Protein 7B1I (pdb70)

B-factor: mean 37.26, std 12.17, range [17.14, 82.19]

Structure (mmCIF, N/CA/C/O backbone):
data_7B1I
#
_entry.id   7B1I
#
_cell.length_a   29.783
_cell.length_b   53.782
_cell.length_c   98.026
_cell.angle_alpha   90.000
_cell.angle_beta   90.000
_cell.angle_gamma   90.000
#
_symmetry.space_group_name_H-M   'P 21 21 21'
#
loop_
_entity.id
_entity.type
_entity.pdbx_description
1 polymer 'OSIGBa0128P10.9 protein'
2 polymer 'AVR-Pik protein'
3 water water
#
loop_
_atom_site.group_PDB
_atom_site.id
_atom_site.type_symbol
_atom_site.label_atom_id
_atom_site.label_alt_id
_atom_site.label_comp_id
_atom_site.label_asym_id
_atom_site.label_entity_id
_atom_site.label_seq_id
_atom_site.pdbx_PDB_ins_code
_atom_site.Cartn_x
_atom_site.Cartn_y
_atom_site.Cartn_z
_atom_site.occupancy
_atom_site.B_iso_or_equiv
_atom_site.auth_seq_id
_atom_site.auth_comp_id
_atom_site.auth_asym_id
_atom_site.auth_atom_id
_atom_site.pdbx_PDB_model_num
ATOM 1 N N . PRO A 1 2 ? 45.839 -7.222 100.420 1.00 68.97 1 PRO B N 1
ATOM 2 C CA . PRO A 1 2 ? 46.857 -6.547 101.225 1.00 65.26 1 PRO B CA 1
ATOM 3 C C . PRO A 1 2 ? 46.394 -5.214 101.883 1.00 60.33 1 PRO B C 1
ATOM 4 O O . PRO A 1 2 ? 47.237 -4.348 102.182 1.00 60.71 1 PRO B O 1
ATOM 8 N N . LYS A 1 3 ? 45.088 -5.040 102.106 1.00 55.83 2 LYS B N 1
ATOM 9 C CA . LYS A 1 3 ? 44.556 -3.736 102.527 1.00 51.09 2 LYS B CA 1
ATOM 10 C C . LYS A 1 3 ? 45.032 -3.266 103.929 1.00 46.23 2 LYS B C 1
ATOM 11 O O . LYS A 1 3 ? 45.213 -4.069 104.851 1.00 41.65 2 LYS B O 1
ATOM 17 N N . GLN A 1 4 ? 45.197 -1.954 104.072 1.00 43.61 3 GLN B N 1
ATOM 18 C CA . GLN A 1 4 ? 45.683 -1.357 105.313 1.00 42.14 3 GLN B CA 1
ATOM 19 C C . GLN A 1 4 ? 44.755 -0.249 105.809 1.00 38.73 3 GLN B C 1
ATOM 20 O O . GLN A 1 4 ? 44.159 0.482 104.997 1.00 38.59 3 GLN B O 1
ATOM 26 N N . LYS A 1 5 ? 44.604 -0.152 107.138 1.00 36.41 4 LYS B N 1
ATOM 27 C CA . LYS A 1 5 ? 43.989 0.985 107.812 1.00 33.67 4 LYS B CA 1
ATOM 28 C C . LYS A 1 5 ? 45.124 1.730 108.482 1.00 32.36 4 LYS B C 1
ATOM 29 O O . LYS A 1 5 ? 45.844 1.135 109.271 1.00 31.23 4 LYS B O 1
ATOM 35 N N . ILE A 1 6 ? 45.334 3.002 108.122 1.00 30.16 5 ILE B N 1
ATOM 36 C CA . ILE A 1 6 ? 46.288 3.828 108.878 1.00 30.81 5 ILE B CA 1
ATOM 37 C C . ILE A 1 6 ? 45.533 5.010 109.430 1.00 28.70 5 ILE B C 1
ATOM 38 O O . ILE A 1 6 ? 44.644 5.511 108.773 1.00 29.61 5 ILE B O 1
ATOM 43 N N . VAL A 1 7 ? 45.856 5.406 110.646 1.00 27.91 6 VAL B N 1
ATOM 44 C CA . VAL A 1 7 ? 45.273 6.590 111.247 1.00 26.99 6 VAL B CA 1
ATOM 45 C C . VAL A 1 7 ? 46.388 7.618 111.415 1.00 27.51 6 VAL B C 1
ATOM 46 O O . VAL A 1 7 ? 47.463 7.325 111.962 1.00 27.67 6 VAL B O 1
ATOM 50 N N . ILE A 1 8 ? 46.121 8.837 110.951 1.00 27.67 7 ILE B N 1
ATOM 51 C CA . ILE A 1 8 ? 47.059 9.961 111.116 1.00 28.70 7 ILE B CA 1
ATOM 52 C C . ILE A 1 8 ? 46.374 11.077 111.870 1.00 29.05 7 ILE B C 1
ATOM 53 O O . ILE A 1 8 ? 45.350 11.583 111.428 1.00 28.88 7 ILE B O 1
ATOM 58 N N . LYS A 1 9 ? 46.939 11.463 113.000 1.00 30.60 8 LYS B N 1
ATOM 59 C CA . LYS A 1 9 ? 46.474 12.637 113.720 1.00 33.02 8 LYS B CA 1
ATOM 60 C C . LYS A 1 9 ? 46.997 13.902 113.046 1.00 34.70 8 LYS B C 1
ATOM 61 O O . LYS A 1 9 ? 48.172 14.002 112.726 1.00 36.05 8 LYS B O 1
ATOM 67 N N . VAL A 1 10 ? 46.108 14.859 112.845 1.00 35.77 9 VAL B N 1
ATOM 68 C CA . VAL A 1 10 ? 46.387 16.066 112.070 1.00 36.93 9 VAL B CA 1
ATOM 69 C C . VAL A 1 10 ? 45.696 17.235 112.763 1.00 39.54 9 VAL B C 1
ATOM 70 O O . VAL A 1 10 ? 44.488 17.218 112.992 1.00 38.75 9 VAL B O 1
ATOM 74 N N . SER A 1 11 ? 46.466 18.275 113.027 1.00 42.60 10 SER B N 1
ATOM 75 C CA . SER A 1 11 ? 45.934 19.533 113.527 1.00 46.66 10 SER B CA 1
ATOM 76 C C . SER A 1 11 ? 44.979 20.151 112.454 1.00 48.63 10 SER B C 1
ATOM 77 O O . SER A 1 11 ? 45.470 20.716 111.474 1.00 49.54 10 SER B O 1
ATOM 80 N N . MET A 1 12 ? 43.649 20.005 112.642 1.00 50.53 11 MET B N 1
ATOM 81 C CA . MET A 1 12 ? 42.598 20.449 111.669 1.00 53.35 11 MET B CA 1
ATOM 82 C C . MET A 1 12 ? 41.492 21.257 112.353 1.00 57.96 11 MET B C 1
ATOM 83 O O . MET A 1 12 ? 40.405 20.752 112.614 1.00 58.60 11 MET B O 1
ATOM 88 N N . PRO A 1 13 ? 41.755 22.526 112.638 1.00 63.54 12 PRO B N 1
ATOM 89 C CA . PRO A 1 13 ? 40.773 23.323 113.375 1.00 68.65 12 PRO B CA 1
ATOM 90 C C . PRO A 1 13 ? 39.749 24.164 112.540 1.00 73.68 12 PRO B C 1
ATOM 91 O O . PRO A 1 13 ? 38.930 24.832 113.140 1.00 77.76 12 PRO B O 1
ATOM 95 N N . CYS A 1 14 ? 39.806 24.150 111.207 1.00 75.69 13 CYS B N 1
ATOM 96 C CA . CYS A 1 14 ? 38.740 24.694 110.344 1.00 79.57 13 CYS B CA 1
ATOM 97 C C . CYS A 1 14 ? 37.989 23.540 109.641 1.00 79.19 13 CYS B C 1
ATOM 98 O O . CYS A 1 14 ? 37.439 23.709 108.542 1.00 82.19 13 CYS B O 1
ATOM 101 N N . SER A 1 17 ? 40.095 23.366 106.286 1.00 72.06 16 SER B N 1
ATOM 102 C CA . SER A 1 17 ? 41.405 22.794 106.611 1.00 68.18 16 SER B CA 1
ATOM 103 C C . SER A 1 17 ? 41.309 21.286 106.834 1.00 64.21 16 SER B C 1
ATOM 104 O O . SER A 1 17 ? 42.155 20.521 106.366 1.00 61.12 16 SER B O 1
ATOM 107 N N . ARG A 1 18 ? 40.285 20.853 107.553 1.00 63.30 17 ARG B N 1
ATOM 108 C CA . ARG A 1 18 ? 39.945 19.436 107.566 1.00 61.10 17 ARG B CA 1
ATOM 109 C C . ARG A 1 18 ? 39.566 18.993 106.157 1.00 60.19 17 ARG B C 1
ATOM 110 O O . ARG A 1 18 ? 40.039 17.979 105.658 1.00 56.62 17 ARG B O 1
ATOM 118 N N . SER A 1 19 ? 38.733 19.800 105.523 1.00 63.06 18 SER B N 1
ATOM 119 C CA . SER A 1 19 ? 38.452 19.700 104.097 1.00 64.14 18 SER B CA 1
ATOM 120 C C . SER A 1 19 ? 39.728 19.503 103.289 1.00 61.95 18 SER B C 1
ATOM 121 O O . SER A 1 19 ? 39.884 18.482 102.621 1.00 61.68 18 SER B O 1
ATOM 124 N N . LYS A 1 20 ? 40.649 20.451 103.402 1.00 60.66 19 LYS B N 1
ATOM 125 C CA . LYS A 1 20 ? 41.920 20.393 102.671 1.00 58.87 19 LYS B CA 1
ATOM 126 C C . LYS A 1 20 ? 42.775 19.140 102.952 1.00 53.44 19 LYS B C 1
ATOM 127 O O . LYS A 1 20 ? 43.371 18.568 102.033 1.00 51.92 19 LYS B O 1
ATOM 133 N N . ALA A 1 21 ? 42.862 18.755 104.223 1.00 48.77 20 ALA B N 1
ATOM 134 C CA . ALA A 1 21 ? 43.625 17.576 104.612 1.00 45.27 20 ALA B CA 1
ATOM 135 C C . ALA A 1 21 ? 43.004 16.359 103.977 1.00 44.11 20 ALA B C 1
ATOM 136 O O . ALA A 1 21 ? 43.707 15.545 103.408 1.00 41.76 20 ALA B O 1
ATOM 138 N N . MET A 1 22 ? 41.687 16.241 104.094 1.00 45.48 21 MET B N 1
ATOM 139 C CA . MET A 1 22 ? 40.985 15.121 103.493 1.00 46.80 21 MET B CA 1
ATOM 140 C C . MET A 1 22 ? 41.122 15.089 101.979 1.00 47.60 21 MET B C 1
ATOM 141 O O . MET A 1 22 ? 41.330 14.027 101.435 1.00 46.44 21 MET B O 1
ATOM 146 N N . LYS A 1 23 ? 41.068 16.248 101.322 1.00 49.79 22 LYS B N 1
ATOM 147 C CA . LYS A 1 23 ? 41.290 16.331 99.871 1.00 52.15 22 LYS B CA 1
ATOM 148 C C . LYS A 1 23 ? 42.678 15.814 99.461 1.00 50.59 22 LYS B C 1
ATOM 149 O O . LYS A 1 23 ? 42.816 15.015 98.535 1.00 50.91 22 LYS B O 1
ATOM 155 N N . LEU A 1 24 ? 43.700 16.282 100.158 1.00 48.91 23 LEU B N 1
ATOM 156 C CA . LEU A 1 24 ? 45.070 15.823 99.961 1.00 48.25 23 LEU B CA 1
ATOM 157 C C . LEU A 1 24 ? 45.230 14.305 100.141 1.00 45.58 23 LEU B C 1
ATOM 158 O O . LEU A 1 24 ? 45.954 13.671 99.388 1.00 45.87 23 LEU B O 1
ATOM 163 N N . VAL A 1 25 ? 44.615 13.721 101.172 1.00 42.17 24 VAL B N 1
ATOM 164 C CA . VAL A 1 25 ? 44.768 12.285 101.367 1.00 40.96 24 VAL B CA 1
ATOM 165 C C . VAL A 1 25 ? 43.979 11.464 100.309 1.00 42.23 24 VAL B C 1
ATOM 166 O O . VAL A 1 25 ? 44.526 10.519 99.735 1.00 41.55 24 VAL B O 1
ATOM 170 N N . VAL A 1 26 ? 42.716 11.831 100.054 1.00 44.00 25 VAL B N 1
ATOM 171 C CA . VAL A 1 26 ? 41.841 11.005 99.187 1.00 46.50 25 VAL B CA 1
ATOM 172 C C . VAL A 1 26 ? 4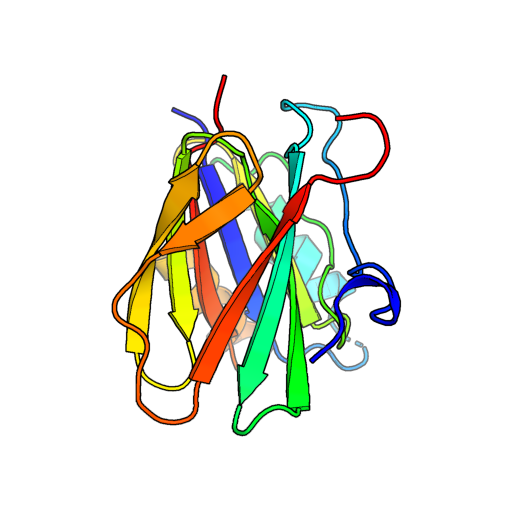2.342 10.976 97.750 1.00 49.03 25 VAL B C 1
ATOM 173 O O . VAL A 1 26 ? 41.998 10.078 96.981 1.00 51.53 25 VAL B O 1
ATOM 177 N N . MET A 1 27 ? 43.147 11.970 97.388 1.00 49.52 26 MET B N 1
ATOM 178 C CA . MET A 1 27 ? 43.837 11.992 96.100 1.00 52.39 26 MET B CA 1
ATOM 179 C C . MET A 1 27 ? 45.115 11.147 95.977 1.00 51.81 26 MET B C 1
ATOM 180 O O . MET A 1 27 ? 45.561 10.892 94.869 1.00 55.53 26 MET B O 1
ATOM 185 N N . ALA A 1 28 ? 45.744 10.770 97.085 1.00 48.53 27 ALA B N 1
ATOM 186 C CA . ALA A 1 28 ? 46.988 9.985 97.042 1.00 48.63 27 ALA B CA 1
ATOM 187 C C . ALA A 1 28 ? 46.807 8.590 96.449 1.00 50.04 27 ALA B C 1
ATOM 188 O O . ALA A 1 28 ? 45.769 7.948 96.633 1.00 48.73 27 ALA B O 1
ATOM 190 N N . SER A 1 29 ? 47.859 8.127 95.775 1.00 52.66 28 SER B N 1
ATOM 191 C CA . SER A 1 29 ? 47.949 6.755 95.252 1.00 54.26 28 SER B CA 1
ATOM 192 C C . SER A 1 29 ? 47.596 5.707 96.297 1.00 50.57 28 SER B C 1
ATOM 193 O O . SER A 1 29 ? 48.059 5.785 97.424 1.00 48.28 28 SER B O 1
ATOM 196 N N . GLY A 1 30 ? 46.789 4.727 95.916 1.00 51.17 29 GLY B N 1
ATOM 197 C CA . GLY A 1 30 ? 46.428 3.638 96.798 1.00 48.72 29 GLY B CA 1
ATOM 198 C C . GLY A 1 30 ? 45.298 3.905 97.772 1.00 45.21 29 GLY B C 1
ATOM 199 O O . GLY A 1 30 ? 44.761 2.951 98.360 1.00 44.21 29 GLY B O 1
ATOM 200 N N . VAL A 1 31 ? 44.901 5.165 97.947 1.00 43.61 30 VAL B N 1
ATOM 201 C CA . VAL A 1 31 ? 43.909 5.499 98.989 1.00 41.12 30 VAL B CA 1
ATOM 202 C C . VAL A 1 31 ? 42.514 5.228 98.431 1.00 43.12 30 VAL B C 1
ATOM 203 O O . VAL A 1 31 ? 42.182 5.642 97.327 1.00 45.91 30 VAL B O 1
ATOM 207 N N . SER A 1 32 ? 41.740 4.486 99.211 1.00 42.36 31 SER B N 1
ATOM 208 C CA . SER A 1 32 ? 40.333 4.172 98.894 1.00 45.09 31 SER B CA 1
ATOM 209 C C . SER A 1 32 ? 39.360 5.049 99.644 1.00 43.72 31 SER B C 1
ATOM 210 O O . SER A 1 32 ? 38.270 5.359 99.135 1.00 45.63 31 SER B O 1
ATOM 213 N N . SER A 1 33 ? 39.736 5.417 100.864 1.00 39.73 32 SER B N 1
ATOM 214 C CA . SER A 1 33 ? 38.851 6.212 101.648 1.00 39.25 32 SER B CA 1
ATOM 215 C C . SER A 1 33 ? 39.580 6.908 102.777 1.00 35.70 32 SER B C 1
ATOM 216 O O . SER A 1 33 ? 40.652 6.484 103.229 1.00 31.94 32 SER B O 1
ATOM 219 N N . VAL A 1 34 ? 39.032 8.056 103.136 1.00 36.51 33 VAL B N 1
ATOM 220 C CA . VAL A 1 34 ? 39.495 8.806 104.280 1.00 35.05 33 VAL B CA 1
ATOM 221 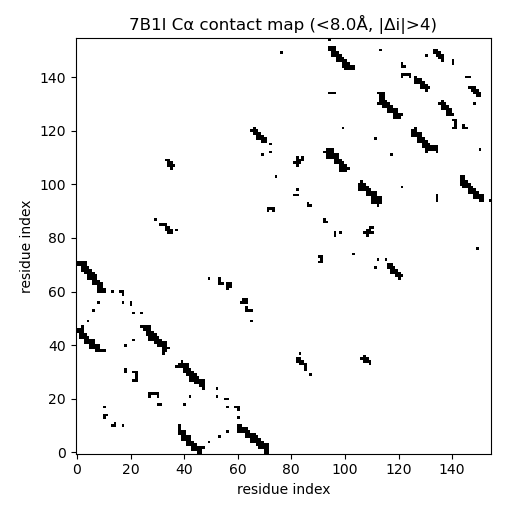C C . VAL A 1 34 ? 38.292 9.402 105.012 1.00 36.02 33 VAL B C 1
ATOM 222 O O . VAL A 1 34 ? 37.447 10.063 104.394 1.00 37.69 33 VAL B O 1
ATOM 226 N N . GLU A 1 35 ? 38.240 9.189 106.330 1.00 33.68 34 GLU B N 1
ATOM 227 C CA A GLU A 1 35 ? 37.195 9.797 107.154 0.50 34.85 34 GLU B CA 1
ATOM 228 C CA B GLU A 1 35 ? 37.171 9.665 107.218 0.50 34.99 34 GLU B CA 1
ATOM 229 C C . GLU A 1 35 ? 37.778 10.308 108.455 1.00 33.37 34 GLU B C 1
ATOM 230 O O . GLU A 1 35 ? 38.818 9.876 108.890 1.00 31.60 34 GLU B O 1
ATOM 241 N N . VAL A 1 36 ? 37.114 11.287 109.045 1.00 34.58 35 VAL B N 1
ATOM 242 C CA . VAL A 1 36 ? 37.609 11.896 110.282 1.00 34.79 35 VAL B CA 1
ATOM 243 C C . VAL A 1 36 ? 37.090 11.083 111.479 1.00 33.98 35 VAL B C 1
ATOM 244 O O . VAL A 1 36 ? 35.886 10.890 111.627 1.00 36.92 35 VAL B O 1
ATOM 248 N N . THR A 1 37 ? 37.989 10.624 112.345 1.00 30.40 36 THR B N 1
ATOM 249 C CA . THR A 1 37 ? 37.600 9.915 113.528 1.00 28.92 36 THR B CA 1
ATOM 250 C C . THR A 1 37 ? 38.260 10.572 114.762 1.00 27.79 36 THR B C 1
ATOM 251 O O . THR A 1 37 ? 38.910 11.609 114.655 1.00 28.09 36 THR B O 1
ATOM 255 N N . GLY A 1 38 ? 38.085 9.947 115.922 1.00 26.29 37 GLY B N 1
ATOM 256 C CA . GLY A 1 38 ? 38.748 10.329 117.161 1.00 25.67 37 GLY B CA 1
ATOM 257 C C . GLY A 1 38 ? 37.976 11.253 118.030 1.00 27.52 37 GLY B C 1
ATOM 258 O O . GLY A 1 38 ? 37.100 12.002 117.568 1.00 28.65 37 GLY B O 1
ATOM 259 N N . ASP A 1 39 ? 38.265 11.180 119.327 1.00 27.60 38 ASP B N 1
ATOM 260 C CA . ASP A 1 39 ? 37.537 11.976 120.268 1.00 30.79 38 ASP B CA 1
ATOM 261 C C . ASP A 1 39 ? 37.666 13.458 119.970 1.00 33.10 38 ASP B C 1
ATOM 262 O O . ASP A 1 39 ? 36.762 14.196 120.261 1.00 35.63 38 ASP B O 1
ATOM 267 N N . GLY A 1 40 ? 38.798 13.878 119.427 1.00 32.31 39 GLY B N 1
ATOM 268 C CA . GLY A 1 40 ? 38.984 15.281 119.095 1.00 35.27 39 GLY B CA 1
ATOM 269 C C . GLY A 1 40 ? 38.649 15.618 117.646 1.00 35.52 39 GLY B C 1
ATOM 270 O O . GLY A 1 40 ? 38.902 16.748 117.229 1.00 36.70 39 GLY B O 1
ATOM 271 N N . LYS A 1 41 ? 38.094 14.655 116.898 1.00 34.18 40 LYS B N 1
ATOM 272 C CA . LYS A 1 41 ? 37.775 14.803 115.479 1.00 35.07 40 LYS B CA 1
ATOM 273 C C . LYS A 1 41 ? 38.996 15.280 114.714 1.00 35.46 40 LYS B C 1
ATOM 274 O O . LYS A 1 41 ? 38.913 16.208 113.886 1.00 36.96 40 LYS B O 1
ATOM 280 N N . ASP A 1 42 ? 40.149 14.682 115.018 1.00 34.80 41 ASP B N 1
ATOM 281 C CA . ASP A 1 42 ? 41.409 15.108 114.415 1.00 35.90 41 ASP B CA 1
ATOM 282 C C . ASP A 1 42 ? 42.295 13.969 113.979 1.00 35.28 41 ASP B C 1
ATOM 283 O O . ASP A 1 42 ? 43.490 14.174 113.748 1.00 36.75 41 ASP B O 1
ATOM 288 N N . ARG A 1 43 ? 41.719 12.784 113.859 1.00 34.43 42 ARG B N 1
ATOM 289 C CA . ARG A 1 43 ? 42.425 11.627 113.342 1.00 34.29 42 ARG B CA 1
ATOM 290 C C . ARG A 1 43 ? 41.858 11.309 111.971 1.00 34.24 42 ARG B C 1
ATOM 291 O O . ARG A 1 43 ? 40.651 11.036 111.876 1.00 38.32 42 ARG B O 1
ATOM 299 N N . LEU A 1 44 ? 42.684 11.296 110.936 1.00 31.11 43 LEU B N 1
ATOM 300 C CA . LEU A 1 44 ? 42.240 10.814 109.652 1.00 29.83 43 LEU B CA 1
ATOM 301 C C . LEU A 1 44 ? 42.404 9.312 109.557 1.00 27.60 43 LEU B C 1
ATOM 302 O O . LEU A 1 44 ? 43.519 8.808 109.691 1.00 25.25 43 LEU B O 1
ATOM 307 N N . GLN A 1 45 ? 41.297 8.616 109.296 1.00 27.01 44 GLN B N 1
ATOM 308 C CA . GLN A 1 45 ? 41.294 7.151 109.187 1.00 25.92 44 GLN B CA 1
ATOM 309 C C . GLN A 1 45 ? 41.350 6.875 107.700 1.00 26.62 44 GLN B C 1
ATOM 310 O O . GLN A 1 45 ? 40.423 7.210 106.970 1.00 28.03 44 GLN B O 1
ATOM 316 N N . VAL A 1 46 ? 42.476 6.345 107.255 1.00 25.91 45 VAL B N 1
ATOM 317 C CA . VAL A 1 46 ? 42.780 6.208 105.832 1.00 27.33 45 VAL B CA 1
ATOM 318 C C . VAL A 1 46 ? 42.817 4.732 105.495 1.00 28.31 45 VAL B C 1
ATOM 319 O O . VAL A 1 46 ? 43.540 3.957 106.153 1.00 28.16 45 VAL B O 1
ATOM 323 N N . VAL A 1 47 ? 42.062 4.324 104.471 1.00 31.21 46 VAL B N 1
ATOM 324 C CA . VAL A 1 47 ? 41.996 2.932 104.074 1.00 32.67 46 VAL B CA 1
ATOM 325 C C . VAL A 1 47 ? 42.470 2.837 102.644 1.00 35.60 46 VAL B C 1
ATOM 326 O O . VAL A 1 47 ? 42.083 3.655 101.823 1.00 37.60 46 VAL B O 1
ATOM 330 N N . GLY A 1 48 ? 43.326 1.860 102.353 1.00 36.76 47 GLY B N 1
ATOM 331 C CA . GLY A 1 48 ? 43.769 1.657 100.983 1.00 40.52 47 GLY B CA 1
ATOM 332 C C . GLY A 1 48 ? 44.719 0.504 100.753 1.00 43.03 47 GLY B C 1
ATOM 333 O O . GLY A 1 48 ? 45.025 -0.272 101.645 1.00 41.04 47 GLY B O 1
ATOM 334 N N . ASP A 1 49 ? 45.178 0.409 99.529 1.00 46.97 48 ASP B N 1
ATOM 335 C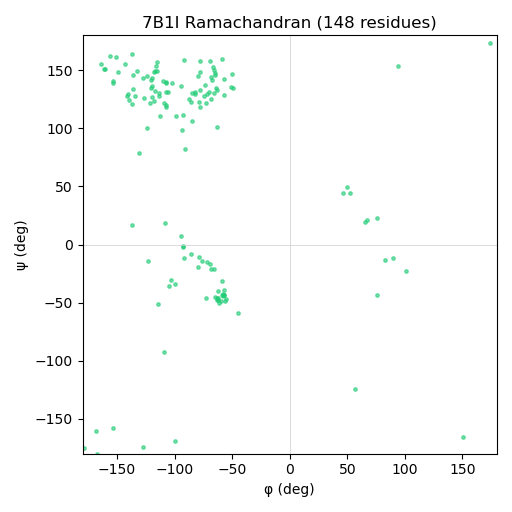 CA . ASP A 1 49 ? 46.135 -0.595 99.143 1.00 52.05 48 ASP B CA 1
ATOM 336 C C . ASP A 1 49 ? 47.406 0.117 98.679 1.00 54.61 48 ASP B C 1
ATOM 337 O O . ASP A 1 49 ? 47.334 0.935 97.768 1.00 57.32 48 ASP B O 1
ATOM 342 N N . GLY A 1 50 ? 48.556 -0.188 99.283 1.00 55.24 49 GLY B N 1
ATOM 343 C CA . GLY A 1 50 ? 49.848 0.429 98.894 1.00 57.11 49 GLY B CA 1
ATOM 344 C C . GLY A 1 50 ? 50.021 1.870 99.386 1.00 55.08 49 GLY B C 1
ATOM 345 O O . GLY A 1 50 ? 50.795 2.639 98.824 1.00 57.65 49 GLY B O 1
ATOM 346 N N . VAL A 1 51 ? 49.312 2.246 100.431 1.00 50.34 50 VAL B N 1
ATOM 347 C CA . VAL A 1 51 ? 49.398 3.604 100.943 1.00 49.88 50 VAL B CA 1
ATOM 348 C C . VAL A 1 51 ? 50.771 3.850 101.598 1.00 49.36 50 VAL B C 1
ATOM 349 O O . VAL A 1 51 ? 51.232 3.080 102.434 1.00 48.82 50 VAL B O 1
ATOM 353 N N . ASP A 1 52 ? 51.390 4.957 101.229 1.00 49.01 51 ASP B N 1
ATOM 354 C CA . ASP A 1 52 ? 52.653 5.363 101.821 1.00 47.73 51 ASP B CA 1
ATOM 355 C C . ASP A 1 52 ? 52.412 6.322 102.986 1.00 43.30 51 ASP B C 1
ATOM 356 O O . ASP A 1 52 ? 52.220 7.523 102.791 1.00 41.57 51 ASP B O 1
ATOM 361 N N . ALA A 1 53 ? 52.428 5.802 104.220 1.00 40.55 52 ALA B N 1
ATOM 362 C CA . ALA A 1 53 ? 52.159 6.668 105.392 1.00 38.50 52 ALA B CA 1
ATOM 363 C C . ALA A 1 53 ? 53.097 7.856 105.522 1.00 39.17 52 ALA B C 1
ATOM 364 O O . ALA A 1 53 ? 52.673 8.983 105.810 1.00 37.63 52 ALA B O 1
ATOM 366 N N . ALA A 1 54 ? 54.380 7.588 105.305 1.00 41.38 53 ALA B N 1
ATOM 367 C CA . ALA A 1 54 ? 55.431 8.576 105.428 1.00 43.05 53 ALA B CA 1
ATOM 368 C C . ALA A 1 54 ? 55.178 9.718 104.499 1.00 43.95 53 ALA B C 1
ATOM 369 O O . ALA A 1 54 ? 55.361 10.905 104.852 1.00 44.02 53 ALA B O 1
ATOM 371 N N . CYS A 1 55 ? 54.789 9.366 103.281 1.00 44.13 54 CYS B N 1
ATOM 372 C CA . CYS A 1 55 ? 54.495 10.370 102.278 1.00 44.72 54 CYS B CA 1
ATOM 373 C C . CYS A 1 55 ? 53.312 11.229 102.734 1.00 41.74 54 CYS B C 1
ATOM 374 O O . CYS A 1 55 ? 53.356 12.452 102.657 1.00 42.15 54 CYS B O 1
ATOM 377 N N . LEU A 1 56 ? 52.269 10.575 103.216 1.00 39.12 55 LEU B N 1
ATOM 378 C CA . LEU A 1 56 ? 51.090 11.287 103.656 1.00 37.95 55 LEU B CA 1
ATOM 379 C C . LEU A 1 56 ? 51.427 12.205 104.800 1.00 37.55 55 LEU B C 1
ATOM 380 O O . LEU A 1 56 ? 51.133 13.396 104.745 1.00 37.43 55 LEU B O 1
ATOM 385 N N . VAL A 1 57 ? 52.104 11.666 105.814 1.00 37.48 56 VAL B N 1
ATOM 386 C CA . VAL A 1 57 ? 52.493 12.513 106.941 1.00 38.16 56 VAL B CA 1
ATOM 387 C C . VAL A 1 57 ? 53.301 13.738 106.468 1.00 40.60 56 VAL B C 1
ATOM 388 O O . VAL A 1 57 ? 53.037 14.876 106.871 1.00 40.83 56 VAL B O 1
ATOM 392 N N . THR A 1 58 ? 54.278 13.497 105.611 1.00 42.75 57 THR B N 1
ATOM 393 C CA . THR A 1 58 ? 55.094 14.578 105.068 1.00 46.25 57 THR B CA 1
ATOM 394 C C . THR A 1 58 ? 54.267 15.665 104.370 1.00 47.26 57 THR B C 1
ATOM 395 O O . THR A 1 58 ? 54.463 16.863 104.619 1.00 49.24 57 THR B O 1
ATOM 399 N N . CYS A 1 59 ? 53.360 15.253 103.485 1.00 47.04 58 CYS B N 1
ATOM 400 C CA . CYS A 1 59 ? 52.536 16.224 102.752 1.00 48.21 58 CYS B CA 1
ATOM 401 C C . CYS A 1 59 ? 51.616 17.000 103.684 1.00 46.04 58 CYS B C 1
ATOM 402 O O . CYS A 1 59 ? 51.504 18.210 103.577 1.00 45.82 58 CYS B O 1
ATOM 405 N N . LEU A 1 60 ? 50.972 16.277 104.599 1.00 43.21 59 LEU B N 1
ATOM 406 C CA . LEU A 1 60 ? 50.115 16.920 105.607 1.00 42.95 59 LEU B CA 1
ATOM 407 C C . LEU A 1 60 ? 50.883 17.955 106.435 1.00 45.13 59 LEU B C 1
ATOM 408 O O . LEU A 1 60 ? 50.347 19.013 106.704 1.00 46.55 59 LEU B O 1
ATOM 413 N N . ARG A 1 61 ? 52.140 17.676 106.788 1.00 47.31 60 ARG B N 1
ATOM 414 C CA . ARG A 1 61 ? 52.997 18.663 107.471 1.00 50.47 60 ARG B CA 1
ATOM 415 C C . ARG A 1 61 ? 53.247 19.878 106.631 1.00 53.67 60 ARG B C 1
ATOM 416 O O . ARG A 1 61 ? 53.141 21.008 107.129 1.00 56.91 60 ARG B O 1
ATOM 424 N N . LYS A 1 62 ? 53.608 19.661 105.370 1.00 53.72 61 LYS B N 1
ATOM 425 C CA . LYS A 1 62 ? 53.841 20.762 104.454 1.00 56.6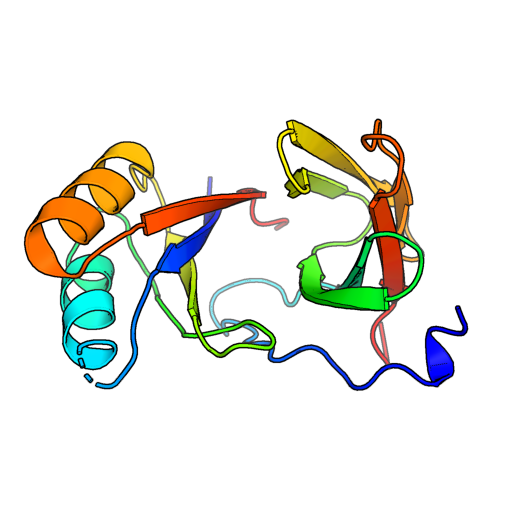1 61 LYS B CA 1
ATOM 426 C C . LYS A 1 62 ? 52.631 21.668 104.292 1.00 57.72 61 LYS B C 1
ATOM 427 O O . LYS A 1 62 ? 52.765 22.887 104.262 1.00 59.75 61 LYS B O 1
ATOM 433 N N . LYS A 1 63 ? 51.459 21.057 104.146 1.00 56.10 62 LYS B N 1
ATOM 434 C CA . LYS A 1 63 ? 50.287 21.759 103.636 1.00 57.52 62 LYS B CA 1
ATOM 435 C C . LYS A 1 63 ? 49.269 22.142 104.712 1.00 56.55 62 LYS B C 1
ATOM 436 O O . LYS A 1 63 ? 48.639 23.173 104.583 1.00 57.93 62 LYS B O 1
ATOM 442 N N . ILE A 1 64 ? 49.149 21.363 105.789 1.00 53.49 63 ILE B N 1
ATOM 443 C CA . ILE A 1 64 ? 48.070 21.576 106.787 1.00 53.48 63 ILE B CA 1
ATOM 444 C C . ILE A 1 64 ? 48.582 22.012 108.158 1.00 54.26 63 ILE B C 1
ATOM 445 O O . ILE A 1 64 ? 48.103 22.982 108.725 1.00 56.75 63 ILE B O 1
ATOM 450 N N . GLY A 1 65 ? 49.538 21.287 108.703 1.00 53.10 64 GLY B N 1
ATOM 451 C CA . GLY A 1 65 ? 50.121 21.620 110.006 1.00 54.96 64 GLY B CA 1
ATOM 452 C C . GLY A 1 65 ? 50.555 20.293 110.592 1.00 53.16 64 GLY B C 1
ATOM 453 O O . GLY A 1 65 ? 50.613 19.305 109.882 1.00 52.29 64 GLY B O 1
ATOM 454 N N . HIS A 1 66 ? 50.850 20.243 111.876 1.00 53.76 65 HIS B N 1
ATOM 455 C CA . HIS A 1 66 ? 51.444 19.051 112.448 1.00 52.83 65 HIS B CA 1
ATOM 456 C C . HIS A 1 66 ? 50.642 17.799 112.073 1.00 47.32 65 HIS B C 1
ATOM 457 O O . HIS A 1 66 ? 49.405 17.802 112.109 1.00 45.27 65 HIS B O 1
ATOM 464 N N . ALA A 1 67 ? 51.357 16.754 111.681 1.00 44.00 66 ALA B N 1
ATOM 465 C CA . ALA A 1 67 ? 50.759 15.452 111.400 1.00 40.73 66 ALA B CA 1
ATOM 466 C C . ALA A 1 67 ? 51.622 14.365 112.015 1.00 39.91 66 ALA B C 1
ATOM 467 O O . ALA A 1 67 ? 52.841 14.508 112.111 1.00 41.06 66 ALA B O 1
ATOM 469 N N . GLU A 1 68 ? 50.997 13.299 112.475 1.00 37.99 67 GLU B N 1
ATOM 470 C CA . GLU A 1 68 ? 51.753 12.153 112.924 1.00 39.08 67 GLU B CA 1
ATOM 471 C C . GLU A 1 68 ? 50.958 10.857 112.792 1.00 35.54 67 GLU B C 1
ATOM 472 O O . GLU A 1 68 ? 49.759 10.800 113.079 1.00 33.94 67 GLU B O 1
ATOM 478 N N . LEU A 1 69 ? 51.655 9.810 112.394 1.00 34.51 68 LEU B N 1
ATOM 479 C CA . LEU A 1 69 ? 51.048 8.504 112.228 1.00 32.30 68 LEU B CA 1
ATOM 480 C C . LEU A 1 69 ? 50.801 7.930 113.646 1.00 31.32 68 LEU B C 1
ATOM 481 O O . LEU A 1 69 ? 51.700 7.982 114.480 1.00 34.24 68 LEU B O 1
ATOM 486 N N . VAL A 1 70 ? 49.594 7.489 113.935 1.00 29.52 69 VAL B N 1
ATOM 487 C CA . VAL A 1 70 ? 49.266 6.963 115.290 1.00 29.79 69 VAL B CA 1
ATOM 488 C C . VAL A 1 70 ? 48.727 5.529 115.323 1.00 28.98 69 VAL B C 1
ATOM 489 O O . VAL A 1 70 ? 48.642 4.946 116.394 1.00 28.30 69 VAL B O 1
ATOM 493 N N . GLN A 1 71 ? 48.321 4.959 114.191 1.00 28.50 70 GLN B N 1
ATOM 494 C CA . GLN A 1 71 ? 47.795 3.585 114.182 1.00 28.32 70 GLN B CA 1
ATOM 495 C C . GLN A 1 71 ? 48.015 2.941 112.789 1.00 28.04 70 GLN B C 1
ATOM 496 O O . GLN A 1 71 ? 47.879 3.615 111.768 1.00 27.12 70 GLN B O 1
ATOM 502 N N . VAL A 1 72 ? 48.413 1.673 112.784 1.00 27.27 71 VAL B N 1
ATOM 503 C CA . VAL A 1 72 ? 48.579 0.893 111.576 1.00 27.84 71 VAL B CA 1
ATOM 504 C C . VAL A 1 72 ? 47.975 -0.470 111.881 1.00 28.25 71 VAL B C 1
ATOM 505 O O . VAL A 1 72 ? 48.429 -1.190 112.803 1.00 28.18 71 VAL B O 1
ATOM 509 N N . GLU A 1 73 ? 46.985 -0.823 111.082 1.00 27.51 72 GLU B N 1
ATOM 510 C CA . GLU A 1 73 ? 46.272 -2.089 111.239 1.00 26.97 72 GLU B CA 1
ATOM 511 C C . GLU A 1 73 ? 46.020 -2.657 109.868 1.00 28.18 72 GLU B C 1
ATOM 512 O O . GLU A 1 73 ? 45.401 -2.010 109.007 1.00 28.09 72 GLU B O 1
ATOM 518 N N . GLU A 1 74 ? 46.475 -3.876 109.662 1.00 29.09 73 GLU B N 1
ATOM 519 C CA . GLU A 1 74 ? 46.146 -4.598 108.453 1.00 31.09 73 GLU B CA 1
ATOM 520 C C . GLU A 1 74 ? 44.642 -4.896 108.492 1.00 29.71 73 GLU B C 1
ATOM 521 O O . GLU A 1 74 ? 44.082 -5.174 109.564 1.00 27.75 73 GLU B O 1
ATOM 527 N N . VAL A 1 75 ? 43.978 -4.807 107.337 1.00 30.33 74 VAL B N 1
ATOM 528 C CA . VAL A 1 75 ? 42.523 -5.101 107.281 1.00 30.42 74 VAL B CA 1
ATOM 529 C C . VAL A 1 75 ? 42.346 -6.578 107.418 1.00 31.74 74 VAL B C 1
ATOM 530 O O . VAL A 1 75 ? 42.933 -7.302 106.675 1.00 33.32 74 VAL B O 1
ATOM 534 N N . LYS A 1 76 ? 41.596 -7.034 108.427 1.00 31.06 75 LYS B N 1
ATOM 535 C CA . LYS A 1 76 ? 41.334 -8.452 108.575 1.00 33.69 75 LYS B CA 1
ATOM 536 C C . LYS A 1 76 ? 40.214 -8.843 107.575 1.00 37.57 75 LYS B C 1
ATOM 537 O O . LYS A 1 76 ? 39.127 -8.265 107.624 1.00 37.27 75 LYS B O 1
ATOM 543 N N . GLU A 1 77 ? 40.489 -9.797 106.707 1.00 42.65 76 GLU B N 1
ATOM 544 C CA . GLU A 1 77 ? 39.534 -10.252 105.650 1.00 48.08 76 GLU B CA 1
ATOM 545 C C . GLU A 1 77 ? 38.757 -11.495 106.054 1.00 49.46 76 GLU B C 1
ATOM 546 O O . GLU A 1 77 ? 39.060 -12.089 107.082 1.00 49.56 76 GLU B O 1
ATOM 552 N N . ILE B 2 14 ? 38.324 2.579 136.242 1.00 59.03 33 ILE C N 1
ATOM 553 C CA . ILE B 2 14 ? 37.937 2.382 134.819 1.00 53.97 33 ILE C CA 1
ATOM 554 C C . ILE B 2 14 ? 36.866 1.307 134.659 1.00 55.16 33 ILE C C 1
ATOM 555 O O . ILE B 2 14 ? 37.144 0.110 134.784 1.00 56.93 33 ILE C O 1
ATOM 560 N N . AS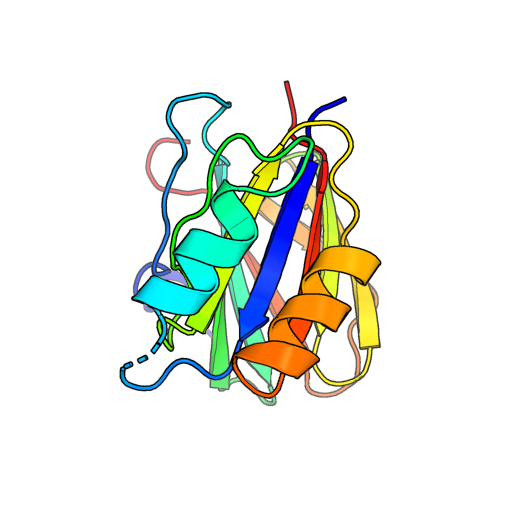P B 2 15 ? 35.654 1.768 134.354 1.00 54.29 34 ASP C N 1
ATOM 561 C CA . ASP B 2 15 ? 34.540 0.940 133.932 1.00 51.91 34 ASP C CA 1
ATOM 562 C C . ASP B 2 15 ? 34.268 1.306 132.486 1.00 45.57 34 ASP C C 1
ATOM 563 O O . ASP B 2 15 ? 33.794 2.423 132.199 1.00 42.26 34 ASP C O 1
ATOM 568 N N . LEU B 2 16 ? 34.561 0.374 131.576 1.00 41.66 35 LEU C N 1
ATOM 569 C CA . LEU B 2 16 ? 34.329 0.630 130.162 1.00 38.11 35 LEU C CA 1
ATOM 570 C C . LEU B 2 16 ? 32.836 0.693 129.821 1.00 39.12 35 LEU C C 1
ATOM 571 O O . LEU B 2 16 ? 32.489 1.176 128.758 1.00 36.29 35 LEU C O 1
ATOM 576 N N . SER B 2 17 ? 31.966 0.186 130.689 1.00 41.18 36 SER C N 1
ATOM 577 C CA . SER B 2 17 ? 30.533 0.269 130.412 1.00 43.64 36 SER C CA 1
ATOM 578 C C . SER B 2 17 ? 30.060 1.744 130.497 1.00 44.33 36 SER C C 1
ATOM 579 O O . SER B 2 17 ? 29.051 2.098 129.893 1.00 46.42 36 SER C O 1
ATOM 582 N N . ARG B 2 18 ? 30.814 2.601 131.198 1.00 44.27 37 ARG C N 1
ATOM 583 C CA . ARG B 2 18 ? 30.511 4.026 131.330 1.00 44.96 37 ARG C CA 1
ATOM 584 C C . ARG B 2 18 ? 31.200 4.915 130.280 1.00 41.30 37 ARG C C 1
ATOM 585 O O . ARG B 2 18 ? 30.975 6.129 130.260 1.00 43.40 37 ARG C O 1
ATOM 593 N N . GLU B 2 19 ? 32.011 4.338 129.400 1.00 36.31 38 GLU C N 1
ATOM 594 C CA . GLU B 2 19 ? 32.700 5.110 128.383 1.00 34.02 38 GLU C CA 1
ATOM 595 C C . GLU B 2 19 ? 31.801 5.317 127.163 1.00 32.94 38 GLU C C 1
ATOM 596 O O . GLU B 2 19 ? 31.236 4.360 126.650 1.00 31.73 38 GLU C O 1
ATOM 602 N N . ARG B 2 20 ? 31.673 6.554 126.697 1.00 32.55 39 ARG C N 1
ATOM 603 C CA . ARG B 2 20 ? 30.901 6.803 125.508 1.00 33.04 39 ARG C CA 1
ATOM 604 C C . ARG B 2 20 ? 31.615 6.131 124.339 1.00 28.86 39 ARG C C 1
ATOM 605 O O . ARG B 2 20 ? 32.832 6.003 124.327 1.00 26.69 39 ARG C O 1
ATOM 613 N N . ASP B 2 21 ? 30.856 5.710 123.350 1.00 27.77 40 ASP C N 1
ATOM 614 C CA . ASP B 2 21 ? 31.461 5.148 122.137 1.00 26.48 40 ASP C CA 1
ATOM 615 C C . ASP B 2 21 ? 32.563 6.033 121.553 1.00 25.03 40 ASP C C 1
ATOM 616 O O . ASP B 2 21 ? 32.478 7.230 121.562 1.00 25.13 40 ASP C O 1
ATOM 621 N N . PRO B 2 22 ? 33.554 5.430 120.968 1.00 25.11 41 PRO C N 1
ATOM 622 C CA . PRO B 2 22 ? 34.445 6.209 120.118 1.00 24.83 41 PRO C CA 1
ATOM 623 C C . PRO B 2 22 ? 33.693 6.887 118.981 1.00 25.92 41 PRO C C 1
ATOM 624 O O . PRO B 2 22 ? 32.570 6.501 118.655 1.00 24.71 41 PRO C O 1
ATOM 628 N N . ASN B 2 23 ? 34.337 7.925 118.430 1.00 27.19 42 ASN C N 1
ATOM 629 C CA A ASN B 2 23 ? 33.906 8.572 117.198 0.75 28.92 42 ASN C CA 1
ATOM 630 C CA B ASN B 2 23 ? 33.894 8.560 117.180 0.25 29.04 42 ASN C CA 1
ATOM 631 C C . ASN B 2 23 ? 34.392 7.722 116.002 1.00 29.87 42 ASN C C 1
ATOM 632 O O . ASN B 2 23 ? 35.403 8.065 115.330 1.00 32.44 42 ASN C O 1
ATOM 641 N N . PHE B 2 24 ? 33.676 6.637 115.739 1.00 28.86 43 PHE C N 1
ATOM 642 C CA . PHE B 2 24 ? 34.047 5.656 114.716 1.00 27.97 43 PHE C CA 1
ATOM 643 C C . PHE B 2 24 ? 33.439 5.935 113.357 1.00 29.69 43 PHE C C 1
ATOM 644 O O . PHE B 2 24 ? 32.401 6.554 113.259 1.00 29.34 43 PHE C O 1
ATOM 652 N N . PHE B 2 25 ? 34.073 5.373 112.329 1.00 29.47 44 PHE C N 1
ATOM 653 C CA A PHE B 2 25 ? 33.506 5.298 110.971 0.50 31.55 44 PHE C CA 1
ATOM 654 C CA B PHE B 2 25 ? 33.493 5.297 110.985 0.50 31.89 44 PHE C CA 1
ATOM 655 C C . PHE B 2 25 ? 33.834 3.933 110.422 1.00 31.50 44 PHE C C 1
ATOM 656 O O . PHE B 2 25 ? 35.000 3.648 110.114 1.00 30.49 44 PHE C O 1
ATOM 671 N N . ASP B 2 26 ? 32.808 3.099 110.286 1.00 31.70 45 ASP C N 1
ATOM 672 C CA . ASP B 2 26 ? 32.996 1.787 109.741 1.00 32.13 45 ASP C CA 1
ATOM 673 C C . ASP B 2 26 ? 32.933 1.879 108.227 1.00 35.33 45 ASP C C 1
ATOM 674 O O . ASP B 2 26 ? 31.837 1.974 107.672 1.00 36.50 45 ASP C O 1
ATOM 679 N N . ASN B 2 27 ? 34.077 1.769 107.544 1.00 36.88 46 ASN C N 1
ATOM 680 C CA . ASN B 2 27 ? 34.053 1.846 106.078 1.00 42.15 46 ASN C CA 1
ATOM 681 C C . ASN B 2 27 ? 33.271 0.689 105.540 1.00 43.55 46 ASN C C 1
ATOM 682 O O . ASN B 2 27 ? 33.524 -0.443 105.918 1.00 40.86 46 ASN C O 1
ATOM 687 N N . ALA B 2 28 ? 32.390 0.971 104.590 1.00 47.94 47 ALA C N 1
ATOM 688 C CA . ALA B 2 28 ? 31.518 -0.048 104.003 1.00 50.04 47 ALA C CA 1
ATOM 689 C C . ALA B 2 28 ? 32.250 -1.020 103.090 1.00 52.87 47 ALA C C 1
ATOM 690 O O . ALA B 2 28 ? 31.710 -2.075 102.788 1.00 51.67 47 ALA C O 1
ATOM 692 N N . ASP B 2 29 ? 33.476 -0.671 102.675 1.00 55.43 48 ASP C N 1
ATOM 693 C CA . ASP B 2 29 ? 34.261 -1.497 101.703 1.00 58.45 48 ASP C CA 1
ATOM 694 C C . ASP B 2 29 ? 35.069 -2.625 102.370 1.00 54.09 48 ASP C C 1
ATOM 695 O O . ASP B 2 29 ? 35.629 -3.467 101.681 1.00 54.21 48 ASP C O 1
ATOM 700 N N . ILE B 2 30 ? 35.121 -2.641 103.702 1.00 47.12 49 ILE C N 1
ATOM 701 C CA . ILE B 2 30 ? 35.895 -3.653 104.409 1.00 44.88 49 ILE C CA 1
ATOM 702 C C . ILE B 2 30 ? 35.106 -4.174 105.592 1.00 41.98 49 ILE C C 1
ATOM 703 O O . ILE B 2 30 ? 34.145 -3.520 106.017 1.00 40.89 49 ILE C O 1
ATOM 708 N N . PRO B 2 31 ? 35.516 -5.326 106.152 1.00 39.99 50 PRO C N 1
ATOM 709 C CA . PRO B 2 31 ? 34.816 -5.840 107.319 1.00 37.71 50 PRO C CA 1
ATOM 710 C C . PRO B 2 31 ? 34.793 -4.846 108.462 1.00 34.44 50 PRO C C 1
ATOM 711 O O . PRO B 2 31 ? 35.739 -4.086 108.661 1.00 32.82 50 PRO C O 1
ATOM 715 N N . VAL B 2 32 ? 33.677 -4.817 109.172 1.00 33.28 51 VAL C N 1
ATOM 716 C CA . VAL B 2 32 ? 33.500 -4.000 110.368 1.00 31.44 51 VAL C CA 1
ATOM 717 C C . VAL B 2 32 ? 34.386 -4.529 111.511 1.00 29.58 51 VAL C C 1
ATOM 718 O O . VAL B 2 32 ? 34.302 -5.703 111.817 1.00 30.40 51 VAL C O 1
ATOM 722 N N . PRO B 2 33 ? 35.262 -3.670 112.124 1.00 27.01 52 PRO C N 1
ATOM 723 C CA . PRO B 2 33 ? 36.023 -4.150 113.277 1.00 25.70 52 PRO C CA 1
ATOM 724 C C . PRO B 2 33 ? 35.118 -4.404 114.490 1.00 24.97 52 PRO C C 1
ATOM 725 O O . PRO B 2 33 ? 34.156 -3.685 114.718 1.00 26.23 52 PRO C O 1
ATOM 729 N N . GLU B 2 34 ? 35.439 -5.429 115.254 1.00 24.66 53 GLU C N 1
ATOM 730 C CA . GLU B 2 34 ? 34.543 -5.975 116.296 1.00 25.46 53 GLU C CA 1
ATOM 731 C C . GLU B 2 34 ? 34.804 -5.320 117.654 1.00 24.18 53 GLU C C 1
ATOM 732 O O . GLU B 2 34 ? 34.027 -5.520 118.569 1.00 24.19 53 GLU C O 1
ATOM 738 N N . CYS B 2 35 ? 35.899 -4.569 117.777 1.00 23.11 54 CYS C N 1
ATOM 739 C CA . CYS B 2 35 ? 36.339 -4.040 119.067 1.00 23.86 54 CYS C CA 1
ATOM 740 C C . CYS B 2 35 ? 36.337 -2.514 119.082 1.00 23.38 54 CYS C C 1
ATOM 741 O O . CYS B 2 35 ? 36.555 -1.865 118.067 1.00 22.77 54 CYS C O 1
ATOM 744 N N . PHE B 2 36 ? 36.067 -1.987 120.270 1.00 22.44 55 PHE C N 1
ATOM 745 C CA . PHE B 2 36 ? 36.346 -0.638 120.621 1.00 20.94 55 PHE C CA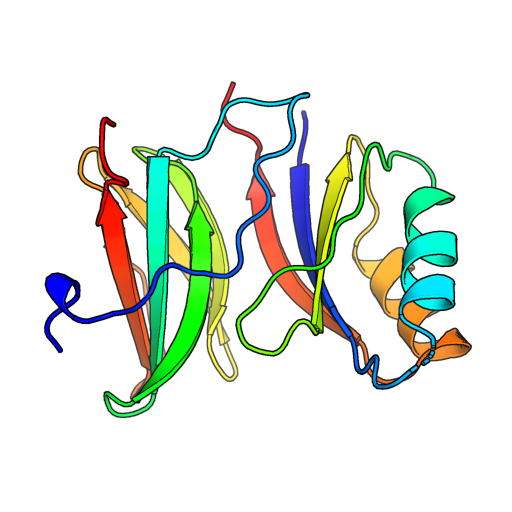 1
ATOM 746 C C . PHE B 2 36 ? 37.614 -0.719 121.489 1.00 22.16 55 PHE C C 1
ATOM 747 O O . PHE B 2 36 ? 37.779 -1.675 122.329 1.00 22.53 55 PHE C O 1
ATOM 755 N N . TRP B 2 37 ? 38.524 0.226 121.269 1.00 20.90 56 TRP C N 1
ATOM 756 C CA . TRP B 2 37 ? 39.632 0.435 122.181 1.00 19.70 56 TRP C CA 1
ATOM 757 C C . TRP B 2 37 ? 39.528 1.828 122.796 1.00 19.73 56 TRP C C 1
ATOM 758 O O . TRP B 2 37 ? 39.058 2.756 122.160 1.00 19.30 56 TRP C O 1
ATOM 769 N N . PHE B 2 38 ? 40.027 1.944 124.033 1.00 19.75 57 PHE C N 1
ATOM 770 C CA . PHE B 2 38 ? 40.025 3.180 124.791 1.00 20.20 57 PHE C CA 1
ATOM 771 C C . PHE B 2 38 ? 41.424 3.305 125.385 1.00 21.10 57 PHE C C 1
ATOM 772 O O . PHE B 2 38 ? 41.915 2.338 126.024 1.00 21.22 57 PHE C O 1
ATOM 780 N N . MET B 2 39 ? 42.071 4.454 125.179 1.00 20.18 58 MET C N 1
ATOM 781 C CA . MET B 2 39 ? 43.445 4.736 125.684 1.00 20.42 58 MET C CA 1
ATOM 782 C C . MET B 2 39 ? 43.368 5.710 126.818 1.00 21.11 58 MET C C 1
ATOM 783 O O . MET B 2 39 ? 42.707 6.774 126.689 1.00 22.10 58 MET C O 1
ATOM 788 N N . PHE B 2 40 ? 44.051 5.378 127.902 1.00 21.25 59 PHE C N 1
ATOM 789 C CA . PHE B 2 40 ? 44.101 6.175 129.086 1.00 22.87 59 PHE C CA 1
ATOM 790 C C . PHE B 2 40 ? 45.530 6.503 129.466 1.00 23.01 59 PHE C C 1
ATOM 791 O O . PHE B 2 40 ? 46.442 5.690 129.301 1.00 22.22 59 PHE C O 1
ATOM 799 N N . LYS B 2 41 ? 45.716 7.695 130.007 1.00 24.37 60 LYS C N 1
ATOM 800 C CA . LYS B 2 41 ? 46.930 8.046 130.700 1.00 26.17 60 LYS C CA 1
ATOM 801 C C . LYS B 2 41 ? 46.525 8.377 132.095 1.00 28.70 60 LYS C C 1
ATOM 802 O O . LYS B 2 41 ? 45.654 9.265 132.305 1.00 29.38 60 LYS C O 1
ATOM 808 N N . ASN B 2 42 ? 47.186 7.726 133.064 1.00 30.32 61 ASN C N 1
ATOM 809 C CA . ASN B 2 42 ? 46.839 7.895 134.481 1.00 33.94 61 ASN C CA 1
ATOM 810 C C . ASN B 2 42 ? 45.305 7.806 134.733 1.00 33.96 61 ASN C C 1
ATOM 811 O O . ASN B 2 42 ? 44.751 8.602 135.481 1.00 35.40 61 ASN C O 1
ATOM 816 N N . ASN B 2 43 ? 44.675 6.814 134.097 1.00 32.14 62 ASN C N 1
ATOM 817 C CA . ASN B 2 43 ? 43.236 6.512 134.202 1.00 33.66 62 ASN C CA 1
ATOM 818 C C . ASN B 2 43 ? 42.275 7.570 133.658 1.00 33.45 62 ASN C C 1
ATOM 819 O O . ASN B 2 43 ? 41.092 7.554 134.006 1.00 35.40 62 ASN C O 1
ATOM 824 N N . VAL B 2 44 ? 42.740 8.472 132.807 1.00 31.71 63 VAL C N 1
ATOM 825 C CA . VAL B 2 44 ? 41.869 9.472 132.187 1.00 31.15 63 VAL C CA 1
ATOM 826 C C . VAL B 2 44 ? 41.912 9.204 130.712 1.00 27.85 63 VAL C C 1
ATOM 827 O O . VAL B 2 44 ? 42.988 9.058 130.145 1.00 26.24 63 VAL C O 1
ATOM 831 N N . ARG B 2 45 ? 40.744 9.165 130.099 1.00 26.99 64 ARG C N 1
ATOM 832 C CA . ARG B 2 45 ? 40.632 8.795 128.710 1.00 25.63 64 ARG C CA 1
ATOM 833 C C . ARG B 2 45 ? 41.302 9.842 127.817 1.00 25.51 64 ARG C C 1
ATOM 834 O O . ARG B 2 45 ? 40.975 11.021 127.942 1.00 26.52 64 ARG C O 1
ATOM 842 N N . GLN B 2 46 ? 42.155 9.403 126.913 1.00 23.67 65 GLN C N 1
ATOM 843 C CA . GLN B 2 46 ? 42.803 10.284 125.957 1.00 24.90 65 GLN C CA 1
ATOM 844 C C . GLN B 2 46 ? 42.231 10.178 124.564 1.00 24.19 65 GLN C C 1
ATOM 845 O O . GLN B 2 46 ? 42.196 11.182 123.812 1.00 24.78 65 GLN C O 1
ATOM 851 N N . ASP B 2 47 ? 41.847 8.978 124.189 1.00 23.11 66 ASP C N 1
ATOM 852 C CA . ASP B 2 47 ? 41.229 8.761 122.892 1.00 22.74 66 ASP C CA 1
ATOM 853 C C . ASP B 2 47 ? 40.602 7.389 122.821 1.00 21.74 66 ASP C C 1
ATOM 854 O O . ASP B 2 47 ? 40.661 6.635 123.807 1.00 20.78 66 ASP C O 1
ATOM 859 N N . ALA B 2 48 ? 39.998 7.050 121.682 1.00 21.04 67 ALA C N 1
ATOM 860 C CA . ALA B 2 48 ? 39.311 5.792 121.542 1.00 20.61 67 ALA C CA 1
ATOM 861 C C . ALA B 2 48 ? 39.070 5.511 120.076 1.00 20.93 67 ALA C C 1
ATOM 862 O O . ALA B 2 48 ? 38.991 6.445 119.258 1.00 20.02 67 ALA C O 1
ATOM 864 N N . GLY B 2 49 ? 38.922 4.228 119.752 1.00 19.14 68 GLY C N 1
ATOM 865 C CA . GLY B 2 49 ? 38.689 3.861 118.364 1.00 20.67 68 GLY C CA 1
ATOM 866 C C . GLY B 2 49 ? 38.270 2.433 118.204 1.00 20.30 68 GLY C C 1
ATOM 867 O O . GLY B 2 49 ? 37.747 1.809 119.167 1.00 20.89 68 GLY C O 1
ATOM 868 N N . THR B 2 50 ? 38.441 1.928 116.971 1.00 20.57 69 THR C N 1
ATOM 869 C CA . THR B 2 50 ? 38.080 0.587 116.640 1.00 20.72 69 THR C CA 1
ATOM 870 C C . THR B 2 50 ? 39.305 -0.246 116.243 1.00 22.22 69 THR C C 1
ATOM 871 O O . THR B 2 50 ? 40.346 0.247 115.766 1.00 19.91 69 THR C O 1
ATOM 875 N N . CYS B 2 51 ? 39.159 -1.535 116.465 1.00 22.03 70 CYS C N 1
ATOM 876 C CA . CYS B 2 51 ? 40.160 -2.506 115.953 1.00 23.27 70 CYS C CA 1
ATOM 877 C C . CYS B 2 51 ? 39.540 -3.882 115.802 1.00 23.31 70 CYS C C 1
ATOM 878 O O . CYS B 2 51 ? 38.453 -4.123 116.324 1.00 24.16 70 CYS C O 1
ATOM 881 N N . TYR B 2 52 ? 40.183 -4.752 115.027 1.00 22.93 71 TYR C N 1
ATOM 882 C CA . TYR B 2 52 ? 39.665 -6.108 114.864 1.00 23.92 71 TYR C CA 1
ATOM 883 C C . TYR B 2 52 ? 39.997 -7.011 116.088 1.00 23.22 71 TYR C C 1
ATOM 884 O O . TYR B 2 52 ? 41.005 -6.858 116.708 1.00 22.49 71 TYR C O 1
ATOM 893 N N . SER B 2 53 ? 39.095 -7.953 116.360 1.00 24.06 72 SER C N 1
ATOM 894 C CA . SER B 2 53 ? 39.311 -9.039 117.295 1.00 25.31 72 SER C CA 1
ATOM 895 C C . SER B 2 53 ? 40.179 -10.138 116.665 1.00 27.08 72 SER C C 1
ATOM 896 O O . SER B 2 53 ? 40.224 -10.316 115.441 1.00 28.46 72 SER C O 1
ATOM 899 N N . SER B 2 54 ? 40.800 -10.916 117.536 1.00 28.33 73 SER C N 1
ATOM 900 C CA . SER B 2 54 ? 41.685 -12.038 117.165 1.00 30.53 73 SER C CA 1
ATOM 901 C C . SER B 2 54 ? 42.722 -11.571 116.117 1.00 30.28 73 SER C C 1
ATOM 902 O O . SER B 2 54 ? 42.853 -12.123 115.021 1.00 30.73 73 SER C O 1
ATOM 905 N N . TRP B 2 55 ? 43.347 -10.456 116.446 1.00 28.08 74 TRP C N 1
ATOM 906 C CA . TRP B 2 55 ? 44.141 -9.714 115.456 1.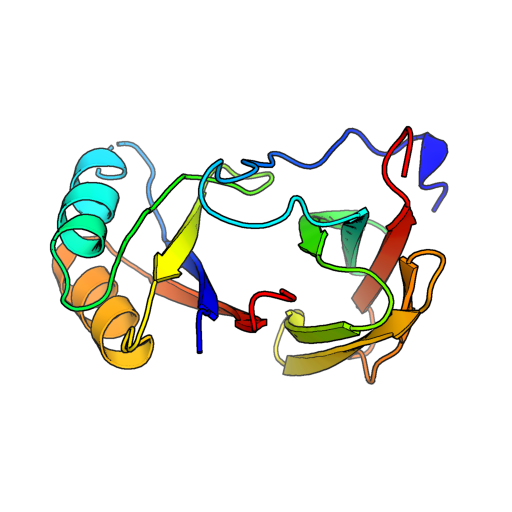00 28.67 74 TRP C CA 1
ATOM 907 C C . TRP B 2 55 ? 45.219 -8.929 116.192 1.00 28.05 74 TRP C C 1
ATOM 908 O O . TRP B 2 55 ? 45.619 -9.295 117.327 1.00 28.48 74 TRP C O 1
ATOM 919 N N . LYS B 2 56 ? 45.720 -7.878 115.535 1.00 28.12 75 LYS C N 1
ATOM 920 C CA . LYS B 2 56 ? 46.879 -7.152 115.974 1.00 28.70 75 LYS C CA 1
ATOM 921 C C . LYS B 2 56 ? 46.872 -5.786 115.296 1.00 27.67 75 LYS C C 1
ATOM 922 O O . LYS B 2 56 ? 46.394 -5.636 114.169 1.00 27.23 75 LYS C O 1
ATOM 928 N N . MET B 2 57 ? 47.453 -4.838 115.972 1.00 27.09 76 MET C N 1
ATOM 929 C CA . MET B 2 57 ? 47.709 -3.524 115.378 1.00 28.53 76 MET C CA 1
ATOM 930 C C . MET B 2 57 ? 48.922 -2.910 116.007 1.00 28.51 76 MET C C 1
ATOM 931 O O . MET B 2 57 ? 49.359 -3.330 117.090 1.00 27.11 76 MET C O 1
ATOM 936 N N . ASP B 2 58 ? 49.478 -1.918 115.320 1.00 28.78 77 ASP C N 1
ATOM 937 C CA . ASP B 2 58 ? 50.483 -1.086 115.903 1.00 28.74 77 ASP C CA 1
ATOM 938 C C . ASP B 2 58 ? 49.875 0.258 116.220 1.00 27.35 77 ASP C C 1
ATOM 939 O O . ASP B 2 58 ? 49.173 0.831 115.389 1.00 26.15 77 ASP C O 1
ATOM 944 N N . LYS B 2 59 ? 50.117 0.714 117.440 1.00 26.49 78 LYS C N 1
ATOM 945 C CA . LYS B 2 59 ? 49.517 1.916 117.968 1.00 26.53 78 LYS C CA 1
ATOM 946 C C . LYS B 2 59 ? 50.528 2.807 118.713 1.00 26.95 78 LYS C C 1
ATOM 947 O O . LYS B 2 59 ? 51.312 2.303 119.528 1.00 25.40 78 LYS C O 1
ATOM 953 N N . LYS B 2 60 ? 50.501 4.128 118.434 1.00 26.86 79 LYS C N 1
ATOM 954 C CA . LYS B 2 60 ? 51.313 5.122 119.135 1.00 28.13 79 LYS C CA 1
ATOM 955 C C . LYS B 2 60 ? 50.646 5.373 120.445 1.00 25.97 79 LYS C C 1
ATOM 956 O O . LYS B 2 60 ? 49.503 5.816 120.458 1.00 26.29 79 LYS C O 1
ATOM 962 N N . VAL B 2 61 ? 51.316 5.089 121.553 1.00 25.46 80 VAL C N 1
ATOM 963 C CA . VAL B 2 61 ? 50.709 5.199 122.906 1.00 23.55 80 VAL C CA 1
ATOM 964 C C . VAL B 2 61 ? 51.604 6.114 123.653 1.00 24.92 80 VAL C C 1
ATOM 965 O O . VAL B 2 61 ? 52.692 5.742 124.053 1.00 26.22 80 VAL C O 1
ATOM 969 N N . GLY B 2 62 ? 51.188 7.375 123.765 1.00 26.19 81 GLY C N 1
ATOM 970 C CA . GLY B 2 62 ? 52.049 8.416 124.264 1.00 27.42 81 GLY C CA 1
ATOM 971 C C . GLY B 2 62 ? 53.306 8.487 123.440 1.00 29.23 81 GLY C C 1
ATOM 972 O O . GLY B 2 62 ? 53.234 8.608 122.244 1.00 30.10 81 GLY C O 1
ATOM 973 N N . PRO B 2 63 ? 54.478 8.379 124.071 1.00 30.78 82 PRO C N 1
ATOM 974 C CA . PRO B 2 63 ? 55.732 8.479 123.314 1.00 32.56 82 PRO C CA 1
ATOM 975 C C . PRO B 2 63 ? 56.148 7.203 122.543 1.00 32.02 82 PRO C C 1
ATOM 976 O O . PRO B 2 63 ? 57.090 7.256 121.742 1.00 34.55 82 PRO C O 1
ATOM 980 N N . ASN B 2 64 ? 55.504 6.074 122.774 1.00 29.70 83 ASN C N 1
ATOM 981 C CA . ASN B 2 64 ? 55.981 4.797 122.203 1.00 30.19 83 ASN C CA 1
ATOM 982 C C . ASN B 2 64 ? 55.089 4.122 121.215 1.00 28.48 83 ASN C C 1
ATOM 983 O O . ASN B 2 64 ? 53.852 4.185 121.355 1.00 27.50 83 ASN C O 1
ATOM 988 N N . TRP B 2 65 ? 55.692 3.401 120.259 1.00 28.47 84 TRP C N 1
ATOM 989 C CA . TRP B 2 65 ? 54.915 2.557 119.430 1.00 28.38 84 TRP C CA 1
ATOM 990 C C . TRP B 2 65 ? 54.683 1.244 120.192 1.00 28.67 84 TRP C C 1
ATOM 991 O O . TRP B 2 65 ? 55.634 0.675 120.760 1.00 30.68 84 TRP C O 1
ATOM 1002 N N . VAL B 2 66 ? 53.437 0.796 120.230 1.00 26.89 85 VAL C N 1
ATOM 1003 C CA . VAL B 2 66 ? 53.097 -0.474 120.906 1.00 27.13 85 VAL C CA 1
ATOM 1004 C C . VAL B 2 66 ? 52.472 -1.469 119.914 1.00 26.92 85 VAL C C 1
ATOM 1005 O O . VAL B 2 66 ? 51.638 -1.093 119.126 1.00 26.69 85 VAL C O 1
ATOM 1009 N N . HIS B 2 67 ? 52.881 -2.730 119.963 1.00 28.73 86 HIS C N 1
ATOM 1010 C CA . HIS B 2 67 ? 52.245 -3.768 119.176 1.00 28.56 86 HIS C CA 1
ATOM 1011 C C . HIS B 2 67 ? 51.155 -4.404 120.046 1.00 28.25 86 HIS C C 1
ATOM 1012 O O . HIS B 2 67 ? 51.450 -5.064 121.072 1.00 28.68 86 HIS C O 1
ATOM 1019 N N . ILE B 2 68 ? 49.911 -4.180 119.659 1.00 26.60 87 ILE C N 1
ATOM 1020 C CA . ILE B 2 68 ? 48.767 -4.566 120.465 1.00 26.52 87 ILE C CA 1
ATOM 1021 C C . ILE B 2 68 ? 48.051 -5.763 119.832 1.00 26.80 87 ILE C C 1
ATOM 1022 O O . ILE B 2 68 ? 47.602 -5.688 118.668 1.00 26.98 87 ILE C O 1
ATOM 1027 N N . LYS B 2 69 ? 48.013 -6.862 120.577 1.00 27.86 88 LYS C N 1
ATOM 1028 C CA . LYS B 2 69 ? 47.262 -8.076 120.180 1.00 30.21 88 LYS C CA 1
ATOM 1029 C C . LYS B 2 69 ? 45.867 -8.064 120.816 1.00 28.62 88 LYS C C 1
ATOM 1030 O O . LYS B 2 69 ? 45.715 -7.701 121.981 1.00 27.42 88 LYS C O 1
ATOM 1036 N N . SER B 2 70 ? 44.878 -8.418 120.014 1.00 27.22 89 SER C N 1
ATOM 1037 C CA . SER B 2 70 ? 43.476 -8.560 120.429 1.00 26.48 89 SER C CA 1
ATOM 1038 C C . SER B 2 70 ? 43.132 -10.026 120.468 1.00 28.21 89 SER C C 1
ATOM 1039 O O . SER B 2 70 ? 43.590 -10.834 119.628 1.00 29.33 89 SER C O 1
ATOM 1042 N N . ASP B 2 71 ? 42.369 -10.435 121.480 1.00 29.86 90 ASP C N 1
ATOM 1043 C CA . ASP B 2 71 ? 41.856 -11.811 121.507 1.00 30.47 90 ASP C CA 1
ATOM 1044 C C . ASP B 2 71 ? 40.420 -11.813 121.029 1.00 30.57 90 ASP C C 1
ATOM 1045 O O . ASP B 2 71 ? 39.935 -10.800 120.548 1.00 27.80 90 ASP C O 1
ATOM 1050 N N . ASP B 2 72 ? 39.716 -12.939 121.189 1.00 32.92 91 ASP C N 1
ATOM 1051 C CA . ASP B 2 72 ? 38.429 -13.083 120.570 1.00 34.35 91 ASP C CA 1
ATOM 1052 C C . ASP B 2 72 ? 37.372 -12.309 121.292 1.00 33.95 91 ASP C C 1
ATOM 1053 O O . ASP B 2 72 ? 36.290 -12.067 120.768 1.00 33.72 91 ASP C O 1
ATOM 1058 N N . ASN B 2 73 ? 37.692 -11.871 122.494 1.00 34.74 92 ASN C N 1
ATOM 1059 C CA . ASN B 2 73 ? 36.799 -10.995 123.225 1.00 34.80 92 ASN C CA 1
ATOM 1060 C C . ASN B 2 73 ? 37.272 -9.571 123.331 1.00 31.89 92 ASN C C 1
ATOM 1061 O O . ASN B 2 73 ? 36.777 -8.866 124.193 1.00 30.77 92 ASN C O 1
ATOM 1066 N N . CYS B 2 74 ? 38.205 -9.160 122.470 1.00 28.41 93 CYS C N 1
ATOM 1067 C CA . CYS B 2 74 ? 38.745 -7.819 122.442 1.00 27.40 93 CYS C CA 1
ATOM 1068 C C . CYS B 2 74 ? 39.566 -7.438 123.664 1.00 27.08 93 CYS C C 1
ATOM 1069 O O . CYS B 2 74 ? 39.776 -6.264 123.893 1.00 24.36 93 CYS C O 1
ATOM 1072 N N . ASN B 2 75 ? 40.068 -8.428 124.399 1.00 29.54 94 ASN C N 1
ATOM 1073 C CA . ASN B 2 75 ? 41.096 -8.179 125.391 1.00 31.41 94 ASN C CA 1
ATOM 1074 C C . ASN B 2 75 ? 42.378 -7.888 124.647 1.00 29.80 94 ASN C C 1
ATOM 1075 O O . ASN B 2 75 ? 42.767 -8.656 123.740 1.00 30.02 94 ASN C O 1
ATOM 1080 N N . LEU B 2 76 ? 42.999 -6.785 125.041 1.00 27.26 95 LEU C N 1
ATOM 1081 C CA . LEU B 2 76 ? 44.184 -6.254 124.387 1.00 26.80 95 LEU C CA 1
ATOM 1082 C C . LEU B 2 76 ? 45.404 -6.456 125.222 1.00 28.25 95 LEU C C 1
ATOM 1083 O O . LEU B 2 76 ? 45.382 -6.222 126.402 1.00 28.89 95 LEU C O 1
ATOM 1088 N N . SER B 2 77 ? 46.509 -6.833 124.602 1.00 29.52 96 SER C N 1
ATOM 1089 C CA . SER B 2 77 ? 47.764 -6.966 125.321 1.00 31.90 96 SER C CA 1
ATOM 1090 C C . SER B 2 77 ? 48.880 -6.281 124.538 1.00 30.83 96 SER C C 1
ATOM 1091 O O . SER B 2 77 ? 48.864 -6.260 123.289 1.00 29.90 96 SER C O 1
ATOM 1094 N N . GLY B 2 78 ? 49.845 -5.775 125.289 1.00 31.24 97 GLY C N 1
ATOM 1095 C CA . GLY B 2 78 ? 51.019 -5.136 124.705 1.00 31.69 97 GLY C CA 1
ATOM 1096 C C . GLY B 2 78 ? 51.913 -4.507 125.723 1.00 33.34 97 GLY C C 1
ATOM 1097 O O . GLY B 2 78 ? 51.578 -4.420 126.896 1.00 34.36 97 GLY C O 1
ATOM 1098 N N . ASP B 2 79 ? 53.056 -4.030 125.258 1.00 33.83 98 ASP C N 1
ATOM 1099 C CA . ASP B 2 79 ? 54.025 -3.419 126.139 1.00 36.03 98 ASP C CA 1
ATOM 1100 C C . ASP B 2 79 ? 53.784 -1.909 126.249 1.00 33.50 98 ASP C C 1
ATOM 1101 O O . ASP B 2 79 ? 54.424 -1.123 125.596 1.00 32.07 98 ASP C O 1
ATOM 1106 N N . PHE B 2 80 ? 52.858 -1.517 127.095 1.00 33.04 99 PHE C N 1
ATOM 1107 C CA . PHE B 2 80 ? 52.523 -0.120 127.229 1.00 32.84 99 PHE C CA 1
ATOM 1108 C C . PHE B 2 80 ? 53.504 0.643 128.089 1.00 33.97 99 PHE C C 1
ATOM 1109 O O . PHE B 2 80 ? 54.001 0.114 129.101 1.00 35.76 99 PHE C O 1
ATOM 1117 N N . PRO B 2 81 ? 53.762 1.917 127.742 1.00 32.63 100 PRO C N 1
ATOM 1118 C CA . PRO B 2 81 ? 54.606 2.714 128.610 1.00 34.38 100 PRO C CA 1
ATOM 1119 C C . PRO B 2 81 ? 53.916 3.052 129.948 1.00 35.05 100 PRO C C 1
ATOM 1120 O O . PRO B 2 81 ? 52.686 3.035 130.010 1.00 34.62 100 PRO C O 1
ATOM 1124 N N . PRO B 2 82 ? 54.694 3.367 130.997 1.00 37.89 101 PRO C N 1
ATOM 1125 C CA . PRO B 2 82 ? 54.138 3.559 132.345 1.00 38.46 101 PRO C CA 1
ATOM 1126 C C . PRO B 2 82 ? 53.209 4.714 132.354 1.00 36.10 101 PRO C C 1
ATOM 1127 O O . PRO B 2 82 ? 53.527 5.717 131.776 1.00 35.54 101 PRO C O 1
ATOM 1131 N N . GLY B 2 83 ? 52.031 4.548 132.946 1.00 34.73 102 GLY C N 1
ATOM 1132 C CA . GLY B 2 83 ? 51.015 5.576 132.982 1.00 33.22 102 GLY C CA 1
ATOM 1133 C C . GLY B 2 83 ? 49.921 5.361 131.961 1.00 30.37 102 GLY C C 1
ATOM 1134 O O . GLY B 2 83 ? 48.813 5.865 132.149 1.00 30.44 102 GLY C O 1
ATOM 1135 N N . TRP B 2 84 ? 50.227 4.606 130.899 1.00 27.29 103 TRP C N 1
ATOM 1136 C CA . TRP B 2 84 ? 49.365 4.457 129.764 1.00 25.79 103 TRP C CA 1
ATOM 1137 C C . TRP B 2 84 ? 48.796 3.045 129.714 1.00 26.73 103 TRP C C 1
ATOM 1138 O O . TRP B 2 84 ? 49.470 2.036 130.023 1.00 27.45 103 TRP C O 1
ATOM 1149 N N . ILE B 2 85 ? 47.545 2.976 129.338 1.00 27.15 104 ILE C N 1
ATOM 1150 C CA . ILE B 2 85 ? 46.950 1.691 128.978 1.00 27.54 104 ILE C CA 1
ATOM 1151 C C . ILE B 2 85 ? 45.987 1.851 127.843 1.00 25.48 104 ILE C C 1
ATOM 1152 O O . ILE B 2 85 ? 45.447 2.935 127.620 1.00 24.64 104 ILE C O 1
ATOM 1157 N N . VAL B 2 86 ? 45.782 0.764 127.119 1.00 24.02 105 VAL C N 1
ATOM 1158 C CA . VAL B 2 86 ? 44.756 0.679 126.094 1.00 23.05 105 VAL C CA 1
ATOM 1159 C C . VAL B 2 86 ? 43.951 -0.552 126.462 1.00 22.93 105 VAL C C 1
ATOM 1160 O O . VAL B 2 86 ? 44.540 -1.642 126.667 1.00 23.54 105 VAL C O 1
ATOM 1164 N N . LEU B 2 87 ? 42.633 -0.352 126.584 1.00 22.18 106 LEU C N 1
ATOM 1165 C CA . LEU B 2 87 ? 41.689 -1.407 127.007 1.00 23.36 106 LEU C CA 1
ATOM 1166 C C . LEU B 2 87 ? 40.696 -1.626 125.905 1.00 22.28 106 LEU C C 1
ATOM 1167 O O . LEU B 2 87 ? 40.271 -0.700 125.280 1.00 21.73 106 LEU C O 1
ATOM 1172 N N . GLY B 2 88 ? 40.292 -2.875 125.693 1.00 23.94 107 GLY C N 1
ATOM 1173 C CA . GLY B 2 88 ? 39.382 -3.209 124.615 1.00 23.08 107 GLY C CA 1
ATOM 1174 C C . GLY B 2 88 ? 38.074 -3.726 125.135 1.00 25.42 107 GLY C C 1
ATOM 1175 O O . GLY B 2 88 ? 37.969 -4.209 126.256 1.00 25.10 107 GLY C O 1
ATOM 1176 N N . LYS B 2 89 ? 37.059 -3.599 124.311 1.00 25.12 108 LYS C N 1
ATOM 1177 C CA . LYS B 2 89 ? 35.798 -4.254 124.548 1.00 27.62 108 LYS C CA 1
ATOM 1178 C C . LYS B 2 89 ? 35.077 -4.603 123.269 1.00 26.11 108 LYS C C 1
ATOM 1179 O O . LYS B 2 89 ? 35.205 -3.917 122.262 1.00 24.43 108 LYS C O 1
ATOM 1185 N N . LYS B 2 90 ? 34.313 -5.698 123.304 1.00 27.55 109 LYS C N 1
ATOM 1186 C CA . LYS B 2 90 ? 33.650 -6.138 122.093 1.00 28.10 109 LYS C CA 1
ATOM 1187 C C . LYS B 2 90 ? 32.497 -5.164 121.860 1.00 27.54 109 LYS C C 1
ATOM 1188 O O . LYS B 2 90 ? 31.757 -4.804 122.778 1.00 26.49 109 LYS C O 1
ATOM 1194 N N . ARG B 2 91 ? 32.329 -4.764 120.614 1.00 25.48 110 ARG C N 1
ATOM 1195 C CA . ARG B 2 91 ? 31.213 -3.923 120.271 1.00 25.59 110 ARG C CA 1
ATOM 1196 C C . ARG B 2 91 ? 29.854 -4.639 120.416 1.00 27.27 110 ARG C C 1
ATOM 1197 O O . ARG B 2 91 ? 29.774 -5.877 120.261 1.00 28.10 110 ARG C O 1
ATOM 1205 N N . PRO B 2 92 ? 28.770 -3.878 120.679 1.00 28.15 111 PRO C N 1
ATOM 1206 C CA . PRO B 2 92 ? 27.462 -4.478 120.853 1.00 31.08 111 PRO C CA 1
ATOM 1207 C C . PRO B 2 92 ? 27.051 -5.289 119.650 1.00 32.84 111 PRO C C 1
ATOM 1208 O O . PRO B 2 92 ? 27.140 -4.801 118.545 1.00 31.65 111 PRO C O 1
ATOM 1212 N N . GLY B 2 93 ? 26.642 -6.532 119.875 1.00 35.34 112 GLY C N 1
ATOM 1213 C CA . GLY B 2 93 ? 26.210 -7.422 118.801 1.00 37.91 112 GLY C CA 1
ATOM 1214 C C . GLY B 2 93 ? 27.295 -8.283 118.149 1.00 38.16 112 GLY C C 1
ATOM 1215 O O . GLY B 2 93 ? 26.967 -9.201 117.440 1.00 38.93 112 GLY C O 1
ATOM 1216 N N . PHE B 2 94 ? 28.560 -8.020 118.415 1.00 36.87 113 PHE C N 1
ATOM 1217 C CA . PHE B 2 94 ? 29.686 -8.846 117.893 1.00 40.00 113 PHE C CA 1
ATOM 1218 C C . PHE B 2 94 ? 30.122 -9.923 118.872 1.00 42.74 113 PHE C C 1
ATOM 1219 O O . PHE B 2 94 ? 29.798 -9.824 120.042 1.00 45.27 113 PHE C O 1
#

Secondary structure (DSSP, 8-state):
--EEEEEEE-----HHHHHHHHHTSTTEEEEEEETTTT-EEEEEESS--HHHHHHHHHHHTS-EEEEEEEEPP-/--GGGSPPP-----TTSPPP-EEEEEEETTEEEEEEEE-SSEEEEEEETTEEEEEEE-TT--EE--PPTTEEEEEEEPTT-

Foldseek 3Di:
DKKKWKKFADPDPLVVVLLVVQCPDPFWDDWDQDDPVSGIITTMGDPDDPVVSQVVSCVPRNHMDTDDMDGDDD/DDCVPDDAAPEDQDPVDDGAFKKKFKFFQNHTDHIYGDHAQAWDWDCHPPDIWIWHHHNQRAIDTDHDPRMDMGMGTDPPD

Radius of gyration: 14.87 Å; Cα contacts (8 Å, |Δi|>4): 365; chains: 2; bounding box: 30×38×40 Å

InterPro domains:
  IPR006121 Heavy metal-associated domain, HMA [PS50846] (2-71)
  IPR042885 Heavy metal-associated isoprenylated plant protein 47/16 [PTHR46932] (1-122)

Sequence (155 aa):
PKQKIVIKVSMPCSRSKAMKLVVMASGVSSVEEVTGDGKDRLQVVGDGVDAACLVTCLRKKIGHAELVQVEEVKEIDLSRERDPNNFFFDNADIPVPECFWFMFKNNVRQDAGTCYSSWKMDKKVGPNWVHIKSDDNCNLSGDFPPGWIVLGKKRPGF

Solvent-accessible surface area: 7820 Å² total; per-residue (Å²): 147,46,59,12,4,4,0,66,0,60,10,117,106,39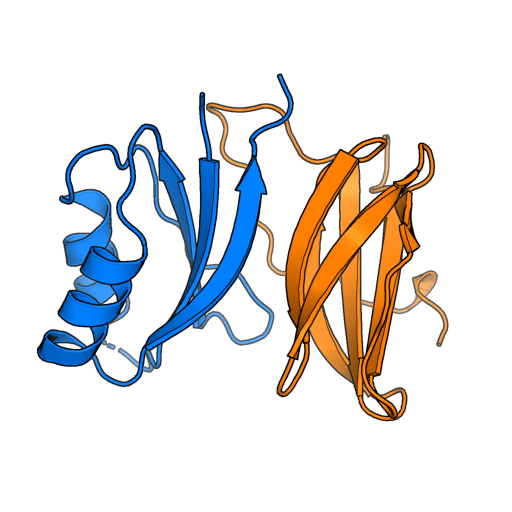,74,64,113,0,37,108,36,0,76,159,33,103,36,21,60,22,12,61,35,12,1,45,54,128,33,8,0,6,0,0,0,71,70,25,85,22,71,65,5,16,69,35,0,132,163,144,35,26,110,0,55,43,7,2,36,2,73,4,40,163,103,76,31,94,206,40,161,78,6,53,83,74,42,8,111,83,17,61,64,11,32,0,3,2,0,12,3,88,105,108,94,35,85,4,3,11,6,2,3,4,59,55,59,5,54,0,49,0,26,96,66,115,3,90,1,105,12,65,94,100,0,87,26,66,35,129,48,11,130,37,38,54,2,61,14,54,57,16,112,92,114

Nearest PDB structures (foldseek):
  7b1i-assembly1_C  TM=1.013E+00  e=5.189E-17  Pyricularia oryzae
  6fub-assembly1_B  TM=1.004E+00  e=2.261E-16  Pyricularia oryzae
  6fud-assembly1_B  TM=1.001E+00  e=1.787E-16  Pyricularia oryzae
  6g11-assembly1_C  TM=1.004E+00  e=3.414E-16  Pyricularia oryzae
  6r8k-assembly1_C  TM=1.000E+00  e=7.784E-16  Pyricularia oryzae

Organism: Oryza sativa (NCBI:txid4530)